Protein AF-A0A2H3EQ98-F1 (afdb_monomer_lite)

Foldseek 3Di:
DPPPLPLVVLLVVLVVQLVVCVVAPQVLSNLLSVLLSLLSVLLVVLDPPDVLSSLLNVLSSLLNVLLVVLCVVQPPPLDPQLSVLSVVSSVVSVVVSVVLVVQVVPDDSVSSVVSCSPPVNSVVSNVSSVSSVVSSVVVPD

Organism: Armillaria gallica (NCBI:txid47427)

Secondary structure (DSSP, 8-state):
------HHHHHHHHHHHHHHHTTSS-HHHHHHHHHHHHHHHHHHHH-TT-HHHHHHHHHHHHHHHHHHHHHHHHGGG--HHHHHHHHHHHHHHHHHHHHHHHHHHHS-HHHHHHHHTSHHHHHHHHHHHHHHHHHHHHT--

Radius of gyration: 14.96 Å; chains: 1; bounding box: 36×28×39 Å

Structure (mmCIF, N/CA/C/O backbone):
data_AF-A0A2H3EQ98-F1
#
_entry.id   AF-A0A2H3EQ98-F1
#
loop_
_atom_site.group_PDB
_atom_site.id
_atom_site.type_symbol
_atom_site.label_atom_id
_atom_site.label_alt_id
_atom_site.label_comp_id
_atom_site.label_asym_id
_atom_site.label_entity_id
_atom_site.label_seq_id
_atom_site.pdbx_PDB_ins_code
_atom_site.Cartn_x
_atom_site.Cartn_y
_atom_site.Cartn_z
_atom_site.occupancy
_atom_site.B_iso_or_equiv
_atom_site.auth_seq_id
_atom_site.auth_comp_id
_atom_site.auth_asym_id
_atom_site.auth_atom_id
_atom_site.pdbx_PDB_model_num
ATOM 1 N N . MET A 1 1 ? 10.332 -14.576 20.873 1.00 35.00 1 MET A N 1
ATOM 2 C CA . MET A 1 1 ? 10.856 -13.454 20.068 1.00 35.00 1 MET A CA 1
ATOM 3 C C . MET A 1 1 ? 9.680 -12.869 19.307 1.00 35.00 1 MET A C 1
ATOM 5 O O . MET A 1 1 ? 9.305 -13.421 18.284 1.00 35.00 1 MET A O 1
ATOM 9 N N . SER A 1 2 ? 9.028 -11.855 19.876 1.00 40.19 2 SER A N 1
ATOM 10 C CA . SER A 1 2 ? 7.978 -11.101 19.187 1.00 40.19 2 SER A CA 1
ATOM 11 C C . SER A 1 2 ? 8.705 -10.085 18.320 1.00 40.19 2 SER A C 1
ATOM 13 O O . SER A 1 2 ? 9.432 -9.253 18.857 1.00 40.19 2 SER A O 1
ATOM 15 N N . GLY A 1 3 ? 8.647 -10.225 16.998 1.00 43.34 3 GLY A N 1
ATOM 16 C CA . GLY A 1 3 ? 9.141 -9.173 16.120 1.00 43.34 3 GLY A CA 1
ATOM 17 C C . GLY A 1 3 ? 8.237 -7.974 16.337 1.00 43.34 3 GLY A C 1
ATOM 18 O O . GLY A 1 3 ? 7.080 -8.025 15.931 1.00 43.34 3 GLY A O 1
ATOM 19 N N . ASP A 1 4 ? 8.719 -6.954 17.043 1.00 48.75 4 ASP A N 1
ATOM 20 C CA . ASP A 1 4 ? 7.960 -5.727 17.241 1.00 48.75 4 ASP A CA 1
ATOM 21 C C . ASP A 1 4 ? 7.644 -5.143 15.863 1.00 48.75 4 ASP A C 1
ATOM 23 O O . ASP A 1 4 ? 8.498 -4.583 15.172 1.00 48.75 4 ASP A O 1
ATOM 27 N N . SER A 1 5 ? 6.395 -5.338 15.449 1.00 60.72 5 SER A N 1
ATOM 28 C CA . SER A 1 5 ? 5.752 -4.659 14.338 1.00 60.72 5 SER A CA 1
ATOM 29 C C . SER A 1 5 ? 5.773 -3.163 14.649 1.00 60.72 5 SER A C 1
ATOM 31 O O . SER A 1 5 ? 4.872 -2.606 15.278 1.00 60.72 5 SER A O 1
ATOM 33 N N . ASN A 1 6 ? 6.870 -2.494 14.293 1.00 81.31 6 ASN A N 1
ATOM 34 C CA . ASN A 1 6 ? 6.968 -1.052 14.433 1.00 81.31 6 ASN A CA 1
ATOM 35 C C . ASN A 1 6 ? 6.315 -0.405 13.209 1.00 81.31 6 ASN A C 1
ATOM 37 O O . ASN A 1 6 ? 7.000 0.138 12.342 1.00 81.31 6 ASN A O 1
ATOM 41 N N . ILE A 1 7 ? 4.979 -0.479 13.145 1.00 88.12 7 ILE A N 1
ATOM 42 C CA . ILE A 1 7 ? 4.159 0.195 12.125 1.00 88.12 7 ILE A CA 1
ATOM 43 C C . ILE A 1 7 ? 4.580 1.665 11.991 1.00 88.12 7 ILE A C 1
ATOM 45 O O . ILE A 1 7 ? 4.678 2.167 10.875 1.00 88.12 7 ILE A O 1
ATOM 49 N N . GLY A 1 8 ? 4.940 2.324 13.098 1.00 90.44 8 GLY A N 1
ATOM 50 C CA . GLY A 1 8 ? 5.487 3.682 13.102 1.00 90.44 8 GLY A CA 1
ATOM 51 C C . GLY A 1 8 ? 6.728 3.845 12.217 1.00 90.44 8 GLY A C 1
ATOM 52 O O . GLY A 1 8 ? 6.800 4.776 11.417 1.00 90.44 8 GLY A O 1
ATOM 53 N N . ALA A 1 9 ? 7.688 2.919 12.284 1.00 91.12 9 ALA A N 1
ATOM 54 C CA . ALA A 1 9 ? 8.856 2.934 11.400 1.00 91.12 9 ALA A CA 1
ATOM 55 C C . ALA A 1 9 ? 8.471 2.723 9.926 1.00 91.12 9 ALA A C 1
ATOM 57 O O . ALA A 1 9 ? 9.055 3.344 9.039 1.00 91.12 9 ALA A O 1
ATOM 58 N N . TRP A 1 10 ? 7.468 1.888 9.652 1.00 92.62 10 TRP A N 1
ATOM 59 C CA . TRP A 1 10 ? 6.987 1.647 8.288 1.00 92.62 10 TRP A CA 1
ATOM 60 C C . TRP A 1 10 ? 6.234 2.851 7.720 1.00 92.62 10 TRP A C 1
ATOM 62 O O . TRP A 1 10 ? 6.393 3.158 6.542 1.00 92.62 10 TRP A O 1
ATOM 72 N N . ILE A 1 11 ? 5.497 3.588 8.556 1.00 94.81 11 ILE A N 1
ATOM 73 C CA . ILE A 1 11 ? 4.897 4.880 8.194 1.00 94.81 11 ILE A CA 1
ATOM 74 C C . ILE A 1 11 ? 5.992 5.873 7.797 1.00 94.81 11 ILE A C 1
ATOM 76 O O . ILE A 1 11 ? 5.876 6.528 6.761 1.00 94.81 11 ILE A O 1
ATOM 80 N N . GLN A 1 12 ? 7.067 5.985 8.586 1.00 94.31 12 GLN A N 1
ATOM 81 C CA . GLN A 1 12 ? 8.170 6.898 8.264 1.00 94.31 12 GLN A CA 1
ATOM 82 C C . GLN A 1 12 ? 8.875 6.509 6.964 1.00 94.31 12 GLN A C 1
ATOM 84 O O . GLN A 1 12 ? 9.142 7.377 6.134 1.00 94.31 12 GLN A O 1
ATOM 89 N N . LEU A 1 13 ? 9.112 5.212 6.751 1.00 91.81 13 LEU A N 1
ATOM 90 C CA . LEU A 1 13 ? 9.652 4.710 5.490 1.00 91.81 13 LEU A CA 1
ATOM 91 C C . LEU A 1 13 ? 8.739 5.078 4.313 1.00 91.81 13 LEU A C 1
ATOM 93 O O . LEU A 1 13 ? 9.217 5.632 3.330 1.00 91.81 13 LEU A O 1
ATOM 97 N N . ALA A 1 14 ? 7.429 4.846 4.431 1.00 93.62 14 ALA A N 1
ATOM 98 C CA . ALA A 1 14 ? 6.449 5.191 3.404 1.00 93.62 14 ALA A CA 1
ATOM 99 C C . ALA A 1 14 ? 6.443 6.689 3.070 1.00 93.62 14 ALA A C 1
ATOM 101 O O . ALA A 1 14 ? 6.491 7.060 1.898 1.00 93.62 14 ALA A O 1
ATOM 102 N N . LYS A 1 15 ? 6.478 7.561 4.081 1.00 94.81 15 LYS A N 1
ATOM 103 C CA . LYS A 1 15 ? 6.571 9.015 3.877 1.00 94.81 15 LYS A CA 1
ATOM 104 C C . LYS A 1 15 ? 7.872 9.426 3.194 1.00 94.81 15 LYS A C 1
ATOM 106 O O . LYS A 1 15 ? 7.837 10.235 2.268 1.00 94.81 15 LYS A O 1
ATOM 111 N N . LEU A 1 16 ? 9.002 8.858 3.614 1.00 90.62 16 LEU A N 1
ATOM 112 C CA . LEU A 1 16 ? 10.301 9.137 3.004 1.00 90.62 16 LEU A CA 1
ATOM 113 C C . LEU A 1 16 ? 10.335 8.684 1.541 1.00 90.62 16 LEU A C 1
ATOM 115 O O . LEU A 1 16 ? 10.769 9.439 0.677 1.00 90.62 16 LEU A O 1
ATOM 119 N N . THR A 1 17 ? 9.830 7.484 1.248 1.00 89.75 17 THR A N 1
ATOM 120 C CA . THR A 1 17 ? 9.721 6.976 -0.123 1.00 89.75 17 THR A CA 1
ATOM 121 C C . THR A 1 17 ? 8.787 7.836 -0.969 1.00 89.75 17 THR A C 1
ATOM 123 O O . THR A 1 17 ? 9.100 8.094 -2.128 1.00 89.75 17 THR A O 1
ATOM 126 N N . ALA A 1 18 ? 7.675 8.326 -0.414 1.00 91.06 18 ALA A N 1
ATOM 127 C CA . ALA A 1 18 ? 6.786 9.239 -1.126 1.00 91.06 18 ALA A CA 1
ATOM 128 C C . ALA A 1 18 ? 7.491 10.558 -1.480 1.00 91.06 18 ALA A C 1
ATOM 130 O O . ALA A 1 18 ? 7.401 11.005 -2.622 1.00 91.06 18 ALA A O 1
ATOM 131 N N . ALA A 1 19 ? 8.235 11.138 -0.531 1.00 88.25 19 ALA A N 1
ATOM 132 C CA . ALA A 1 19 ? 9.005 12.363 -0.740 1.00 88.25 19 ALA A CA 1
ATOM 133 C C . ALA A 1 19 ? 10.135 12.174 -1.768 1.00 88.25 19 ALA A C 1
ATOM 135 O O . ALA A 1 19 ? 10.280 12.973 -2.689 1.00 88.25 19 ALA A O 1
ATOM 136 N N . ALA A 1 20 ? 10.901 11.084 -1.669 1.00 82.81 20 ALA A N 1
ATOM 137 C CA . ALA A 1 20 ? 11.935 10.748 -2.650 1.00 82.81 20 ALA A CA 1
ATOM 138 C C . ALA A 1 20 ? 11.337 10.468 -4.041 1.00 82.81 20 ALA A C 1
ATOM 140 O O . ALA A 1 20 ? 11.907 10.850 -5.063 1.00 82.81 20 ALA A O 1
ATOM 141 N N . GLY A 1 21 ? 10.152 9.852 -4.082 1.00 80.94 21 GLY A N 1
ATOM 142 C CA . GLY A 1 21 ? 9.397 9.570 -5.299 1.00 80.94 21 GLY A CA 1
ATOM 143 C C . GLY A 1 21 ? 8.964 10.817 -6.073 1.00 80.94 21 GLY A C 1
ATOM 144 O O . GLY A 1 21 ? 8.708 10.706 -7.267 1.00 80.94 21 GLY A O 1
ATOM 145 N N . GLU A 1 22 ? 8.924 12.001 -5.449 1.00 75.50 22 GLU A N 1
ATOM 146 C CA . GLU A 1 22 ? 8.686 13.267 -6.164 1.00 75.50 22 GLU A CA 1
ATOM 147 C C . GLU A 1 22 ? 9.813 13.616 -7.138 1.00 75.50 22 GLU A C 1
ATOM 149 O O . GLU A 1 22 ? 9.573 14.277 -8.146 1.00 75.50 22 GLU A O 1
ATOM 154 N N . MET A 1 23 ? 11.032 13.170 -6.836 1.00 74.12 23 MET A N 1
ATOM 155 C CA . MET A 1 23 ? 12.235 13.463 -7.616 1.00 74.12 23 MET A CA 1
ATOM 156 C C . MET A 1 23 ? 12.660 12.285 -8.501 1.00 74.12 23 MET A C 1
ATOM 158 O O . MET A 1 23 ? 13.568 12.419 -9.319 1.00 74.12 23 MET A O 1
ATOM 162 N N . ALA A 1 24 ? 12.027 11.122 -8.334 1.00 72.31 24 ALA A N 1
ATOM 163 C CA . ALA A 1 24 ? 12.377 9.899 -9.040 1.00 72.31 24 ALA A CA 1
ATOM 164 C C . ALA A 1 24 ? 11.609 9.771 -10.372 1.00 72.31 24 ALA A C 1
ATOM 166 O O . ALA A 1 24 ? 10.452 10.185 -10.462 1.00 72.31 24 ALA A O 1
ATOM 167 N N . PRO A 1 25 ? 12.172 9.107 -11.400 1.00 70.00 25 PRO A N 1
ATOM 168 C CA . PRO A 1 25 ? 11.508 8.905 -12.694 1.00 70.00 25 PRO A CA 1
ATOM 169 C C . PRO A 1 25 ? 10.364 7.862 -12.656 1.00 70.00 25 PRO A C 1
ATOM 171 O O . PRO A 1 25 ? 9.972 7.326 -13.692 1.00 70.00 25 PRO A O 1
ATOM 174 N N . PHE A 1 26 ? 9.808 7.570 -11.474 1.00 76.38 26 PHE A N 1
ATOM 175 C CA . PHE A 1 26 ? 8.786 6.545 -11.236 1.00 76.38 26 PHE A CA 1
ATOM 176 C C . PHE A 1 26 ? 7.554 7.159 -10.556 1.00 76.38 26 PHE A C 1
ATOM 178 O O . PHE A 1 26 ? 7.387 7.044 -9.338 1.00 76.38 26 PHE A O 1
ATOM 185 N N . PRO A 1 27 ? 6.655 7.803 -11.320 1.00 74.75 27 PRO A N 1
ATOM 186 C CA . PRO A 1 27 ? 5.568 8.603 -10.751 1.00 74.75 27 PRO A CA 1
ATOM 187 C C . PRO A 1 27 ? 4.591 7.795 -9.876 1.00 74.75 27 PRO A C 1
ATOM 189 O O . PRO A 1 27 ? 3.982 8.349 -8.962 1.00 74.75 27 PRO A O 1
ATOM 192 N N . TYR A 1 28 ? 4.477 6.480 -10.098 1.00 84.25 28 TYR A N 1
ATOM 193 C CA . TYR A 1 28 ? 3.605 5.597 -9.316 1.00 84.25 28 TYR A CA 1
ATOM 194 C C . TYR A 1 28 ? 4.118 5.317 -7.896 1.00 84.25 28 TYR A C 1
ATOM 196 O O . TYR A 1 28 ? 3.316 5.062 -6.998 1.00 84.25 28 TYR A O 1
ATOM 204 N N . ILE A 1 29 ? 5.435 5.392 -7.654 1.00 86.88 29 ILE A N 1
ATOM 205 C CA . ILE A 1 29 ? 6.014 5.115 -6.328 1.00 86.88 29 ILE A CA 1
ATOM 206 C C . ILE A 1 29 ? 5.521 6.139 -5.314 1.00 86.88 29 ILE A C 1
ATOM 208 O O . ILE A 1 29 ? 5.124 5.762 -4.213 1.00 86.88 29 ILE A O 1
ATOM 212 N N . LYS A 1 30 ? 5.484 7.419 -5.707 1.00 89.94 30 LYS A N 1
ATOM 213 C CA . LYS A 1 30 ? 4.944 8.498 -4.878 1.00 89.94 30 LYS A CA 1
ATOM 214 C C . LYS A 1 30 ? 3.511 8.193 -4.440 1.00 89.94 30 LYS A C 1
ATOM 216 O O . LYS A 1 30 ? 3.211 8.250 -3.250 1.00 89.94 30 LYS A O 1
ATOM 221 N N . GLY A 1 31 ? 2.640 7.866 -5.398 1.00 91.00 31 GLY A N 1
ATOM 222 C CA . GLY A 1 31 ? 1.223 7.606 -5.139 1.00 91.00 31 GLY A CA 1
ATOM 223 C C . GLY A 1 31 ? 1.002 6.394 -4.236 1.00 91.00 31 GLY A C 1
ATOM 224 O O . GLY A 1 31 ? 0.284 6.488 -3.240 1.00 91.00 31 GLY A O 1
ATOM 225 N N . ILE A 1 32 ? 1.684 5.280 -4.528 1.00 94.06 32 ILE A N 1
ATOM 226 C CA . ILE A 1 32 ? 1.632 4.065 -3.703 1.00 94.06 32 ILE A CA 1
ATOM 227 C C . ILE A 1 32 ? 2.115 4.359 -2.282 1.00 94.06 32 ILE A C 1
ATOM 229 O O . ILE A 1 32 ? 1.403 4.071 -1.322 1.00 94.06 32 ILE A O 1
ATOM 233 N N . ALA A 1 33 ? 3.306 4.945 -2.136 1.00 94.06 33 ALA A N 1
ATOM 234 C CA . ALA A 1 33 ? 3.914 5.194 -0.834 1.00 94.06 33 ALA A CA 1
ATOM 235 C C . ALA A 1 33 ? 3.086 6.178 0.008 1.00 94.06 33 ALA A C 1
ATOM 237 O O . ALA A 1 33 ? 2.907 5.959 1.206 1.00 94.06 33 ALA A O 1
ATOM 238 N N . GLY A 1 34 ? 2.505 7.204 -0.623 1.00 94.50 34 GLY A N 1
ATOM 239 C CA . GLY A 1 34 ? 1.585 8.132 0.031 1.00 94.50 34 GLY A CA 1
ATOM 240 C C . GLY A 1 34 ? 0.335 7.436 0.576 1.00 94.50 34 GLY A C 1
ATOM 241 O O . GLY A 1 34 ? 0.020 7.581 1.756 1.00 94.50 34 GLY A O 1
ATOM 242 N N . CYS A 1 35 ? -0.336 6.619 -0.243 1.00 95.44 35 CYS A N 1
ATOM 243 C CA . CYS A 1 35 ? -1.517 5.876 0.206 1.00 95.44 35 CYS A CA 1
ATOM 244 C C . CYS A 1 35 ? -1.175 4.866 1.310 1.00 95.44 35 CYS A C 1
ATOM 246 O O . CYS A 1 35 ? -1.908 4.743 2.290 1.00 95.44 35 CYS A O 1
ATOM 248 N N . ILE A 1 36 ? -0.045 4.162 1.182 1.00 95.62 36 ILE A N 1
ATOM 249 C CA . ILE A 1 36 ? 0.436 3.217 2.197 1.00 95.62 36 ILE A CA 1
ATOM 250 C C . ILE A 1 36 ? 0.674 3.921 3.532 1.00 95.62 36 ILE A C 1
ATOM 252 O O . ILE A 1 36 ? 0.224 3.413 4.557 1.00 95.62 36 ILE A O 1
ATOM 256 N N . ALA A 1 37 ? 1.320 5.092 3.533 1.00 95.38 37 ALA A N 1
ATOM 257 C CA . ALA A 1 37 ? 1.516 5.873 4.752 1.00 95.38 37 ALA A CA 1
ATOM 258 C C . ALA A 1 37 ? 0.172 6.180 5.431 1.00 95.38 37 ALA A C 1
ATOM 260 O O . ALA A 1 37 ? 0.018 5.905 6.618 1.00 95.38 37 ALA A O 1
ATOM 261 N N . THR A 1 38 ? -0.819 6.662 4.673 1.00 94.12 38 THR A N 1
ATOM 262 C CA . THR A 1 38 ? -2.156 6.957 5.208 1.00 94.12 38 THR A CA 1
ATOM 263 C C . THR A 1 38 ? -2.845 5.716 5.777 1.00 94.12 38 THR A C 1
ATOM 265 O O . THR A 1 38 ? -3.399 5.769 6.873 1.00 94.12 38 THR A O 1
ATOM 268 N N . ILE A 1 39 ? -2.808 4.581 5.076 1.00 93.25 39 ILE A N 1
ATOM 269 C CA . ILE A 1 39 ? -3.449 3.345 5.549 1.00 93.25 39 ILE A CA 1
ATOM 270 C C . ILE A 1 39 ? -2.768 2.831 6.825 1.00 93.25 39 ILE A C 1
ATOM 272 O O . ILE A 1 39 ? -3.457 2.445 7.769 1.00 93.25 39 ILE A O 1
ATOM 276 N N . LEU A 1 40 ? -1.434 2.856 6.884 1.00 93.62 40 LEU A N 1
ATOM 277 C CA . LEU A 1 40 ? -0.682 2.417 8.061 1.00 93.62 40 LEU A CA 1
ATOM 278 C C . LEU A 1 40 ? -0.914 3.328 9.273 1.00 93.62 40 LEU A C 1
ATOM 280 O O . LEU A 1 40 ? -1.049 2.814 10.379 1.00 93.62 40 LEU A O 1
ATOM 284 N N . GLU A 1 41 ? -1.033 4.646 9.086 1.00 91.94 41 GLU A N 1
ATOM 285 C CA . GLU A 1 41 ? -1.424 5.577 10.157 1.00 91.94 41 GLU A CA 1
ATOM 286 C C . GLU A 1 41 ? -2.804 5.234 10.718 1.00 91.94 41 GLU A C 1
ATOM 288 O O . GLU A 1 41 ? -3.010 5.211 11.932 1.00 91.94 41 GLU A O 1
ATOM 293 N N . VAL A 1 42 ? -3.756 4.924 9.836 1.00 89.69 42 VAL A N 1
ATOM 294 C CA . VAL A 1 42 ? -5.097 4.510 10.251 1.00 89.69 42 VAL A CA 1
ATOM 295 C C . VAL A 1 42 ? -5.042 3.191 11.022 1.00 89.69 42 VAL A C 1
ATOM 297 O O . VAL A 1 42 ? -5.689 3.079 12.061 1.00 89.69 42 VAL A O 1
ATOM 300 N N . ILE A 1 43 ? -4.257 2.212 10.565 1.00 89.56 43 ILE A N 1
ATOM 301 C CA . ILE A 1 43 ? -4.064 0.938 11.272 1.00 89.56 43 ILE A CA 1
ATOM 302 C C . ILE A 1 43 ? -3.428 1.159 12.653 1.00 89.56 43 ILE A C 1
ATOM 304 O O . ILE A 1 43 ? -3.912 0.602 13.642 1.00 89.56 43 ILE A O 1
ATOM 308 N N . GLU A 1 44 ? -2.387 1.993 12.740 1.00 88.88 44 GLU A N 1
ATOM 309 C CA . GLU A 1 44 ? -1.702 2.294 14.000 1.00 88.88 44 GLU A CA 1
ATOM 310 C C . GLU A 1 44 ? -2.666 2.878 15.042 1.00 88.88 44 GLU A C 1
ATOM 312 O O . GLU A 1 44 ? -2.618 2.498 16.216 1.00 88.88 44 GLU A O 1
ATOM 317 N N . LEU A 1 45 ? -3.567 3.762 14.603 1.00 84.50 45 LEU A N 1
ATOM 318 C CA . LEU A 1 45 ? -4.593 4.374 15.446 1.00 84.50 45 LEU A CA 1
ATOM 319 C C . LEU A 1 45 ? -5.742 3.411 15.787 1.00 84.50 45 LEU A C 1
ATOM 321 O O . LEU A 1 45 ? -6.280 3.465 16.893 1.00 84.50 45 LEU A O 1
ATOM 325 N N . ALA A 1 46 ? -6.146 2.550 14.848 1.00 80.38 46 ALA A N 1
ATOM 326 C CA . ALA A 1 46 ? -7.339 1.709 14.965 1.00 80.38 46 ALA A CA 1
ATOM 327 C C . ALA A 1 46 ? -7.129 0.438 15.805 1.00 80.38 46 ALA A C 1
ATOM 329 O O . ALA A 1 46 ? -8.091 -0.089 16.370 1.00 80.38 46 ALA A O 1
ATOM 330 N N . GLY A 1 47 ? -5.895 -0.056 15.945 1.00 68.12 47 GLY A N 1
ATOM 331 C CA . GLY A 1 47 ? -5.649 -1.125 16.907 1.00 68.12 47 GLY A CA 1
ATOM 332 C C . GLY A 1 47 ? -4.307 -1.820 16.785 1.00 68.12 47 GLY A C 1
ATOM 333 O O . GLY A 1 47 ? -4.204 -2.839 16.106 1.00 68.12 47 GLY A O 1
ATOM 334 N N . LYS A 1 48 ? -3.337 -1.381 17.598 1.00 65.56 48 LYS A N 1
ATOM 335 C CA . LYS A 1 48 ? -2.062 -2.090 17.821 1.00 65.56 48 LYS A CA 1
ATOM 336 C C . LYS A 1 48 ? -2.245 -3.559 18.244 1.00 65.56 48 LYS A C 1
ATOM 338 O O . LYS A 1 48 ? -1.372 -4.367 17.959 1.00 65.56 48 LYS A O 1
ATOM 343 N N . ASN A 1 49 ? -3.392 -3.915 18.832 1.00 74.00 49 ASN A N 1
ATOM 344 C CA . ASN A 1 49 ? -3.688 -5.264 19.333 1.00 74.00 49 ASN A CA 1
ATOM 345 C C . ASN A 1 49 ? -4.594 -6.100 18.407 1.00 74.00 49 ASN A C 1
ATOM 347 O O . ASN A 1 49 ? -5.040 -7.171 18.809 1.00 74.00 49 ASN A O 1
ATOM 351 N N . ASN A 1 50 ? -4.943 -5.615 17.211 1.00 85.19 50 ASN A N 1
ATOM 352 C CA . ASN A 1 50 ? -5.786 -6.374 16.287 1.00 85.19 50 ASN A CA 1
ATOM 353 C C . ASN A 1 50 ? -4.913 -7.162 15.301 1.00 85.19 50 ASN A C 1
ATOM 355 O O . ASN A 1 50 ? -4.347 -6.573 14.385 1.00 85.19 50 ASN A O 1
ATOM 359 N N . GLU A 1 51 ? -4.842 -8.483 15.472 1.00 87.12 51 GLU A N 1
ATOM 360 C CA . GLU A 1 51 ? -4.031 -9.377 14.628 1.00 87.12 51 GLU A CA 1
ATOM 361 C C . GLU A 1 51 ? -4.354 -9.235 13.134 1.00 87.12 51 GLU A C 1
ATOM 363 O O . GLU A 1 51 ? -3.443 -9.088 12.330 1.00 87.12 51 GLU A O 1
ATOM 368 N N . ASN A 1 52 ? -5.632 -9.127 12.752 1.00 87.75 52 ASN A N 1
ATOM 369 C CA . ASN A 1 52 ? -6.005 -8.950 11.342 1.00 87.75 52 ASN A CA 1
ATOM 370 C C . ASN A 1 52 ? -5.481 -7.627 10.754 1.00 87.75 52 ASN A C 1
ATOM 372 O O . ASN A 1 52 ? -5.158 -7.556 9.569 1.00 87.75 52 ASN A O 1
ATOM 376 N N . LEU A 1 53 ? -5.421 -6.559 11.561 1.00 89.31 53 LEU A N 1
ATOM 377 C CA . LEU A 1 53 ? -4.835 -5.288 11.128 1.00 89.31 53 LEU A CA 1
ATOM 378 C C . LEU A 1 53 ? -3.304 -5.358 11.068 1.00 89.31 53 LEU A C 1
ATOM 380 O O . LEU A 1 53 ? -2.710 -4.743 10.184 1.00 89.31 53 LEU A O 1
ATOM 384 N N . GLN A 1 54 ? -2.675 -6.111 11.973 1.00 89.19 54 GLN A N 1
ATOM 385 C CA . GLN A 1 54 ? -1.232 -6.364 11.951 1.00 89.19 54 GLN A CA 1
ATOM 386 C C . GLN A 1 54 ? -0.831 -7.167 10.707 1.00 89.19 54 GLN A C 1
ATOM 388 O O . GLN A 1 54 ? 0.096 -6.774 10.002 1.00 89.19 54 GLN A O 1
ATOM 393 N N . ASP A 1 55 ? -1.583 -8.215 10.368 1.00 90.31 55 ASP A N 1
ATOM 394 C CA . ASP A 1 55 ? -1.372 -9.017 9.159 1.00 90.31 55 ASP A CA 1
ATOM 395 C C . ASP A 1 55 ? -1.540 -8.178 7.887 1.00 90.31 55 ASP A C 1
ATOM 397 O O . ASP A 1 55 ? -0.747 -8.277 6.943 1.00 90.31 55 ASP A O 1
ATOM 401 N N . LEU A 1 56 ? -2.547 -7.297 7.866 1.00 92.19 56 LEU A N 1
ATOM 402 C CA . LEU A 1 56 ? -2.737 -6.355 6.768 1.00 92.19 56 LEU A CA 1
ATOM 403 C C . LEU A 1 56 ? -1.553 -5.383 6.653 1.00 92.19 56 LEU A C 1
ATOM 405 O O . LEU A 1 56 ? -1.038 -5.186 5.551 1.00 92.19 56 LEU A O 1
ATOM 409 N N . ALA A 1 57 ? -1.098 -4.798 7.767 1.00 92.12 57 ALA A N 1
ATOM 410 C CA . ALA A 1 57 ? 0.053 -3.896 7.787 1.00 92.12 57 ALA A CA 1
ATOM 411 C C . ALA A 1 57 ? 1.331 -4.588 7.293 1.00 92.12 57 ALA A C 1
ATOM 413 O O . ALA A 1 57 ? 2.076 -4.015 6.496 1.00 92.12 57 ALA A O 1
ATOM 414 N N . GLU A 1 58 ? 1.553 -5.836 7.700 1.00 92.06 58 GLU A N 1
ATOM 415 C CA . GLU A 1 58 ? 2.688 -6.639 7.259 1.00 92.06 58 GLU A CA 1
ATOM 416 C C . GLU A 1 58 ? 2.614 -6.948 5.757 1.00 92.06 58 GLU A C 1
ATOM 418 O O . GLU A 1 58 ? 3.609 -6.819 5.038 1.00 92.06 58 GLU A O 1
ATOM 423 N N . SER A 1 59 ? 1.429 -7.280 5.236 1.00 93.38 59 SER A N 1
ATOM 424 C CA . SER A 1 59 ? 1.251 -7.506 3.798 1.00 93.38 59 SER A CA 1
ATOM 425 C C . SER A 1 59 ? 1.492 -6.232 2.974 1.00 93.38 59 SER A C 1
ATOM 427 O O . SER A 1 59 ? 2.171 -6.273 1.940 1.00 93.38 59 SER A O 1
ATOM 429 N N . ILE A 1 60 ? 1.024 -5.079 3.465 1.00 93.69 60 ILE A N 1
ATOM 430 C CA . ILE A 1 60 ? 1.288 -3.761 2.872 1.00 93.69 60 ILE A CA 1
ATOM 431 C C . ILE A 1 60 ? 2.793 -3.465 2.863 1.00 93.69 60 ILE A C 1
ATOM 433 O O . ILE A 1 60 ? 3.352 -3.115 1.820 1.00 93.69 60 ILE A O 1
ATOM 437 N N . ARG A 1 61 ? 3.468 -3.659 4.000 1.00 92.31 61 ARG A N 1
ATOM 438 C CA . ARG A 1 61 ? 4.914 -3.455 4.139 1.00 92.31 61 ARG A CA 1
ATOM 439 C C . ARG A 1 61 ? 5.701 -4.320 3.163 1.00 92.31 61 ARG A C 1
ATOM 441 O O . ARG A 1 61 ? 6.594 -3.820 2.480 1.00 92.31 61 ARG A O 1
ATOM 448 N N . MET A 1 62 ? 5.376 -5.608 3.082 1.00 93.69 62 MET A N 1
ATOM 449 C CA . MET A 1 62 ? 6.051 -6.538 2.177 1.00 93.69 62 MET A CA 1
ATOM 450 C C . MET A 1 62 ? 5.840 -6.156 0.712 1.00 93.69 62 MET A C 1
ATOM 452 O O . MET A 1 62 ? 6.789 -6.199 -0.068 1.00 93.69 62 MET A O 1
ATOM 456 N N . THR A 1 63 ? 4.635 -5.711 0.348 1.00 94.00 63 THR A N 1
ATOM 457 C CA . THR A 1 63 ? 4.344 -5.204 -1.001 1.00 94.00 63 THR A CA 1
ATOM 458 C C . THR A 1 63 ? 5.215 -3.994 -1.335 1.00 94.00 63 THR A C 1
ATOM 460 O O . THR A 1 63 ? 5.879 -3.983 -2.370 1.00 94.00 63 THR A O 1
ATOM 463 N N . MET A 1 64 ? 5.271 -3.003 -0.440 1.00 91.88 64 MET A N 1
ATOM 464 C CA . MET A 1 64 ? 6.093 -1.806 -0.627 1.00 91.88 64 MET A CA 1
ATOM 465 C C . MET A 1 64 ? 7.578 -2.152 -0.760 1.00 91.88 64 MET A C 1
ATOM 467 O O . MET A 1 64 ? 8.235 -1.668 -1.676 1.00 91.88 64 MET A O 1
ATOM 471 N N . ARG A 1 65 ? 8.086 -3.036 0.108 1.00 91.19 65 ARG A N 1
ATOM 472 C CA . ARG A 1 65 ? 9.477 -3.497 0.082 1.00 91.19 65 ARG A CA 1
ATOM 473 C C . ARG A 1 65 ? 9.844 -4.140 -1.254 1.00 91.19 65 ARG A C 1
ATOM 475 O O . ARG A 1 65 ? 10.894 -3.837 -1.808 1.00 91.19 65 ARG A O 1
ATOM 482 N N . ILE A 1 66 ? 8.989 -5.021 -1.778 1.00 90.31 66 ILE A N 1
ATOM 483 C CA . ILE A 1 66 ? 9.229 -5.664 -3.076 1.00 90.31 66 ILE A CA 1
ATOM 484 C C . ILE A 1 66 ? 9.303 -4.605 -4.179 1.00 90.31 66 ILE A C 1
ATOM 486 O O . ILE A 1 66 ? 10.182 -4.683 -5.037 1.00 90.31 66 ILE A O 1
ATOM 490 N N . ILE A 1 67 ? 8.417 -3.607 -4.144 1.00 89.38 67 ILE A N 1
ATOM 491 C CA . ILE A 1 67 ? 8.397 -2.530 -5.135 1.00 89.38 67 ILE A CA 1
ATOM 492 C C . ILE A 1 67 ? 9.686 -1.709 -5.075 1.00 89.38 67 ILE A C 1
ATOM 494 O O . ILE A 1 67 ? 10.326 -1.536 -6.110 1.00 89.38 67 ILE A O 1
ATOM 498 N N . THR A 1 68 ? 10.090 -1.247 -3.888 1.00 87.12 68 THR A N 1
ATOM 499 C CA . THR A 1 68 ? 11.307 -0.438 -3.727 1.00 87.12 68 THR A CA 1
ATOM 500 C C . THR A 1 68 ? 12.551 -1.222 -4.130 1.00 87.12 68 THR A C 1
ATOM 502 O O . THR A 1 68 ? 13.325 -0.732 -4.937 1.00 87.12 68 THR A O 1
ATOM 505 N N . GLU A 1 69 ? 12.695 -2.478 -3.690 1.00 87.50 69 GLU A N 1
ATOM 506 C CA . GLU A 1 69 ? 13.840 -3.322 -4.069 1.00 87.50 69 GLU A CA 1
ATOM 507 C C . GLU A 1 69 ? 13.904 -3.579 -5.584 1.00 87.50 69 GLU A C 1
ATOM 509 O O . GLU A 1 69 ? 14.988 -3.651 -6.156 1.00 87.50 69 GLU A O 1
ATOM 514 N N . THR A 1 70 ? 12.754 -3.727 -6.250 1.00 84.94 70 THR A N 1
ATOM 515 C CA . THR A 1 70 ? 12.707 -3.933 -7.709 1.00 84.94 70 THR A CA 1
ATOM 516 C C . THR A 1 70 ? 13.115 -2.665 -8.456 1.00 84.94 70 THR A C 1
ATOM 518 O O . THR A 1 70 ? 13.827 -2.733 -9.456 1.00 84.94 70 THR A O 1
ATOM 521 N N . VAL A 1 71 ? 12.679 -1.502 -7.972 1.00 82.69 71 VAL A N 1
ATOM 522 C CA . VAL A 1 71 ? 13.043 -0.205 -8.552 1.00 82.69 71 VAL A CA 1
ATOM 523 C C . VAL A 1 71 ? 14.521 0.091 -8.326 1.00 82.69 71 VAL A C 1
ATOM 525 O O . VAL A 1 71 ? 15.186 0.523 -9.260 1.00 82.69 71 VAL A O 1
ATOM 528 N N . ASP A 1 72 ? 15.054 -0.191 -7.140 1.00 83.56 72 ASP A N 1
ATOM 529 C CA . ASP A 1 72 ? 16.476 -0.004 -6.839 1.00 83.56 72 ASP A CA 1
ATOM 530 C C . ASP A 1 72 ? 17.359 -0.899 -7.723 1.00 83.56 72 ASP A C 1
ATOM 532 O O . ASP A 1 7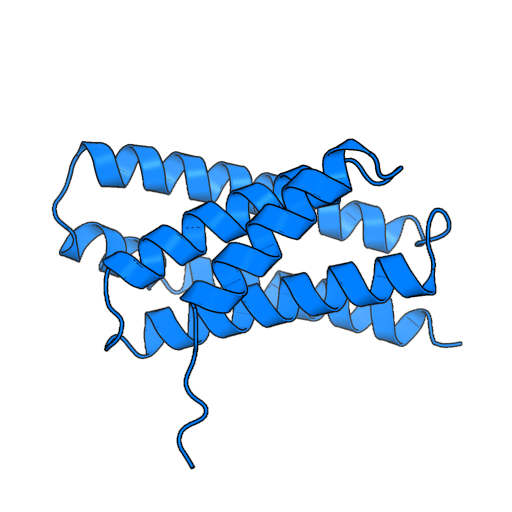2 ? 18.404 -0.463 -8.200 1.00 83.56 72 ASP A O 1
ATOM 536 N N . ALA A 1 73 ? 16.926 -2.138 -7.985 1.00 82.81 73 ALA A N 1
ATOM 537 C CA . ALA A 1 73 ? 17.676 -3.090 -8.803 1.00 82.81 73 ALA A CA 1
ATOM 538 C C . ALA A 1 73 ? 17.627 -2.786 -10.310 1.00 82.81 73 ALA A C 1
ATOM 540 O O . ALA A 1 73 ? 18.627 -2.965 -11.004 1.00 82.81 73 ALA A O 1
ATOM 541 N N . HIS A 1 74 ? 16.475 -2.354 -10.834 1.00 77.00 74 HIS A N 1
ATOM 542 C CA . HIS A 1 74 ? 16.254 -2.254 -12.285 1.00 77.00 74 HIS A CA 1
ATOM 543 C C . HIS A 1 74 ? 16.056 -0.820 -12.792 1.00 77.00 74 HIS A C 1
ATOM 545 O O . HIS A 1 74 ? 16.049 -0.580 -14.003 1.00 77.00 74 HIS A O 1
ATOM 551 N N . GLY A 1 75 ? 15.899 0.155 -11.900 1.00 72.31 75 GLY A N 1
ATOM 552 C CA . GLY A 1 75 ? 15.684 1.552 -12.250 1.00 72.31 75 GLY A CA 1
ATOM 553 C C . GLY A 1 75 ? 14.602 1.740 -13.321 1.00 72.31 75 GLY A C 1
ATOM 554 O O . GLY A 1 75 ? 13.579 1.054 -13.338 1.00 72.31 75 GLY A O 1
ATOM 555 N N . GLY A 1 76 ? 14.851 2.680 -14.245 1.00 61.31 76 GLY A N 1
ATOM 556 C CA . GLY A 1 76 ? 13.963 3.057 -15.359 1.00 61.31 76 GLY A CA 1
ATOM 557 C C . GLY A 1 76 ? 13.622 1.916 -16.318 1.00 61.31 76 GLY A C 1
ATOM 558 O O . GLY A 1 76 ? 12.717 2.052 -17.136 1.00 61.31 76 GLY A O 1
ATOM 559 N N . THR A 1 77 ? 14.348 0.801 -16.221 1.00 63.16 77 THR A N 1
ATOM 560 C CA . THR A 1 77 ? 14.198 -0.369 -17.089 1.00 63.16 77 THR A CA 1
ATOM 561 C C . THR A 1 77 ? 13.270 -1.432 -16.510 1.00 63.16 77 THR A C 1
ATOM 563 O O . THR A 1 77 ? 13.098 -2.478 -17.132 1.00 63.16 77 THR A O 1
ATOM 566 N N . SER A 1 78 ? 12.639 -1.177 -15.352 1.00 66.44 78 SER A N 1
ATOM 567 C CA . SER A 1 78 ? 11.629 -2.079 -14.791 1.00 66.44 78 SER A CA 1
ATOM 568 C C . SER A 1 78 ? 10.586 -2.396 -15.867 1.00 66.44 78 SER A C 1
ATOM 570 O O . SER A 1 78 ? 9.935 -1.471 -16.366 1.00 66.44 78 SER A O 1
ATOM 572 N N . ALA A 1 79 ? 10.457 -3.660 -16.287 1.00 68.12 79 ALA A N 1
ATOM 573 C CA . ALA A 1 79 ? 9.732 -3.904 -17.529 1.00 68.12 79 ALA A CA 1
ATOM 574 C C . ALA A 1 79 ? 8.239 -3.584 -17.400 1.00 68.12 79 ALA A C 1
ATOM 576 O O . ALA A 1 79 ? 7.664 -3.545 -16.308 1.00 68.12 79 ALA A O 1
ATOM 577 N N . THR A 1 80 ? 7.615 -3.330 -18.549 1.00 75.00 80 THR A N 1
ATOM 578 C CA . THR A 1 80 ? 6.261 -2.776 -18.695 1.00 75.00 80 THR A CA 1
ATOM 579 C C . THR A 1 80 ? 5.217 -3.459 -17.810 1.00 75.00 80 THR A C 1
ATOM 581 O O . THR A 1 80 ? 4.329 -2.798 -17.273 1.00 75.00 80 THR A O 1
ATOM 584 N N . HIS A 1 81 ? 5.349 -4.769 -17.587 1.00 79.31 81 HIS A N 1
ATOM 585 C CA . HIS A 1 81 ? 4.461 -5.529 -16.708 1.00 79.31 81 HIS A CA 1
ATOM 586 C C . HIS A 1 81 ? 4.550 -5.109 -15.234 1.00 79.31 81 HIS A C 1
ATOM 588 O O . HIS A 1 81 ? 3.519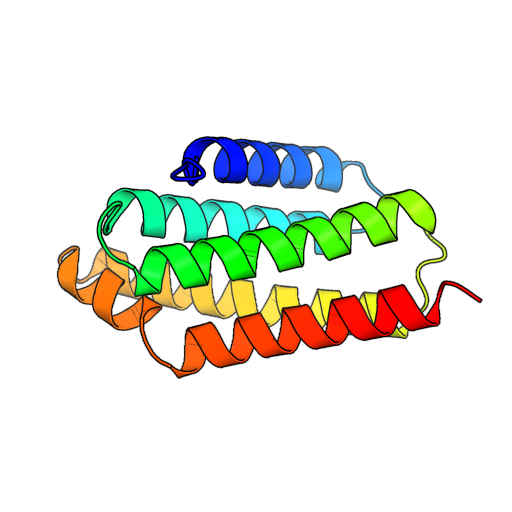 -5.016 -14.574 1.00 79.31 81 HIS A O 1
ATOM 594 N N . PHE A 1 82 ? 5.745 -4.805 -14.718 1.00 84.44 82 PHE A N 1
ATOM 595 C CA . PHE A 1 82 ? 5.917 -4.303 -13.349 1.00 84.44 82 PHE A CA 1
ATOM 596 C C . PHE A 1 82 ? 5.252 -2.942 -13.177 1.00 84.44 82 PHE A C 1
ATOM 598 O O . PHE A 1 82 ? 4.479 -2.742 -12.241 1.00 84.44 82 PHE A O 1
ATOM 605 N N . ARG A 1 83 ? 5.493 -2.038 -14.134 1.00 85.88 83 ARG A N 1
ATOM 606 C CA . ARG A 1 83 ? 4.853 -0.722 -14.174 1.00 85.88 83 ARG A CA 1
ATOM 607 C C . ARG A 1 83 ? 3.329 -0.849 -14.143 1.00 85.88 83 ARG A C 1
ATOM 609 O O . ARG A 1 83 ? 2.696 -0.213 -13.309 1.00 85.88 83 ARG A O 1
ATOM 616 N N . GLY A 1 84 ? 2.756 -1.715 -14.983 1.00 89.00 84 GLY A N 1
ATOM 617 C CA . GLY A 1 84 ? 1.309 -1.943 -15.025 1.00 89.00 84 GLY A CA 1
ATOM 618 C C . GLY A 1 84 ? 0.733 -2.439 -13.694 1.00 89.00 84 GLY A C 1
ATOM 619 O O . GLY A 1 84 ? -0.269 -1.908 -13.225 1.00 89.00 84 GLY A O 1
ATOM 620 N N . VAL A 1 85 ? 1.390 -3.398 -13.02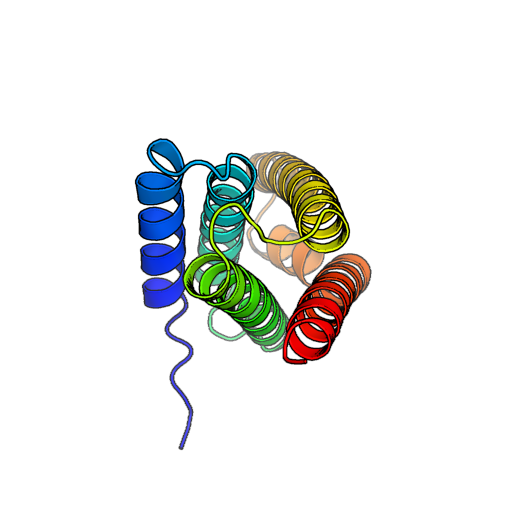9 1.00 91.25 85 VAL A N 1
ATOM 621 C CA . VAL A 1 85 ? 0.942 -3.874 -11.705 1.00 91.25 85 VAL A CA 1
ATOM 622 C C . VAL A 1 85 ? 1.022 -2.772 -10.645 1.00 91.25 85 VAL A C 1
ATOM 624 O O . VAL A 1 85 ? 0.116 -2.665 -9.820 1.00 91.25 85 VAL A O 1
ATOM 627 N N . CYS A 1 86 ? 2.068 -1.945 -10.666 1.00 91.50 86 CYS A N 1
ATOM 628 C CA . CYS A 1 86 ? 2.207 -0.820 -9.741 1.00 91.50 86 CYS A CA 1
ATOM 629 C C . CYS A 1 86 ? 1.134 0.255 -9.970 1.00 91.50 86 CYS A C 1
ATOM 631 O O . CYS A 1 86 ? 0.565 0.758 -9.006 1.00 91.50 86 CYS A O 1
ATOM 633 N N . GLU A 1 87 ? 0.799 0.580 -11.218 1.00 91.69 87 GLU A N 1
ATOM 634 C CA . GLU A 1 87 ? -0.285 1.524 -11.524 1.00 91.69 87 GLU A CA 1
ATOM 635 C C . GLU A 1 87 ? -1.661 0.986 -11.107 1.00 91.69 87 GLU A C 1
ATOM 637 O O . GLU A 1 87 ? -2.478 1.731 -10.564 1.00 91.69 87 GLU A O 1
ATOM 642 N N . ASP A 1 88 ? -1.919 -0.310 -11.310 1.00 94.62 88 ASP A N 1
ATOM 643 C CA . ASP A 1 88 ? -3.141 -0.958 -10.822 1.00 94.62 88 ASP A CA 1
ATOM 644 C C . ASP A 1 88 ? -3.229 -0.908 -9.293 1.00 94.62 88 ASP A C 1
ATOM 646 O O . ASP A 1 88 ? -4.297 -0.640 -8.740 1.00 94.62 88 ASP A O 1
ATOM 650 N N . LEU A 1 89 ? -2.113 -1.181 -8.606 1.00 95.19 89 LEU A N 1
ATOM 651 C CA . LEU A 1 89 ? -2.032 -1.105 -7.150 1.00 95.19 89 LEU A CA 1
ATOM 652 C C . LEU A 1 89 ? -2.277 0.326 -6.669 1.00 95.19 89 LEU A C 1
ATOM 654 O O . LEU A 1 89 ? -3.046 0.521 -5.732 1.00 95.19 89 LEU A O 1
ATOM 658 N N . GLN A 1 90 ? -1.663 1.321 -7.312 1.00 94.94 90 GLN A N 1
ATOM 659 C CA . GLN A 1 90 ? -1.858 2.728 -6.973 1.00 94.94 90 GLN A CA 1
ATOM 660 C C . GLN A 1 90 ? -3.343 3.099 -7.015 1.00 94.94 90 GLN A C 1
ATOM 662 O O . GLN A 1 90 ? -3.875 3.578 -6.018 1.00 94.94 90 GLN A O 1
ATOM 667 N N . LYS A 1 91 ? -4.030 2.804 -8.126 1.00 95.75 91 LYS A N 1
ATOM 668 C CA . LYS A 1 91 ? -5.466 3.093 -8.284 1.00 95.75 91 LYS A CA 1
ATOM 669 C C . LYS A 1 91 ? -6.309 2.420 -7.203 1.00 95.75 91 LYS A C 1
ATOM 671 O O . LYS A 1 91 ? -7.232 3.026 -6.662 1.00 95.75 91 LYS A O 1
ATOM 676 N N . TYR A 1 92 ? -5.992 1.166 -6.879 1.00 96.12 92 TYR A N 1
ATOM 677 C CA . TYR A 1 92 ? -6.675 0.442 -5.812 1.00 96.12 92 TYR A CA 1
ATOM 678 C C . TYR A 1 92 ? -6.481 1.121 -4.447 1.00 96.12 92 TYR A C 1
ATOM 680 O O . TYR A 1 92 ? -7.450 1.323 -3.715 1.00 96.12 9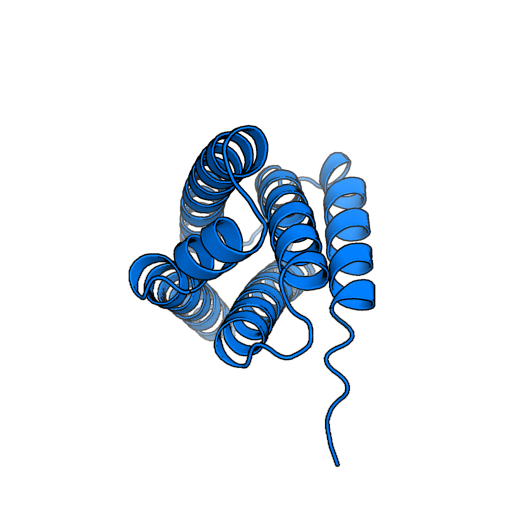2 TYR A O 1
ATOM 688 N N . LEU A 1 93 ? -5.247 1.510 -4.113 1.00 96.12 93 LEU A N 1
ATOM 689 C CA . LEU A 1 93 ? -4.919 2.168 -2.847 1.00 96.12 93 LEU A CA 1
ATOM 690 C C . LEU A 1 93 ? -5.520 3.577 -2.737 1.00 96.12 93 LEU A C 1
ATOM 692 O O . LEU A 1 93 ? -5.953 3.967 -1.653 1.00 96.12 93 LEU A O 1
ATOM 696 N N . GLU A 1 94 ? -5.594 4.325 -3.837 1.00 95.12 94 GLU A N 1
ATOM 697 C CA . GLU A 1 94 ? -6.255 5.637 -3.900 1.00 95.12 94 GLU A CA 1
ATOM 698 C C . GLU A 1 94 ? -7.762 5.509 -3.639 1.00 95.12 94 GLU A C 1
ATOM 700 O O . GLU A 1 94 ? -8.325 6.258 -2.832 1.00 95.12 94 GLU A O 1
ATOM 705 N N . GLY A 1 95 ? -8.410 4.513 -4.254 1.00 94.44 95 GLY A N 1
ATOM 706 C CA . GLY A 1 95 ? -9.808 4.176 -3.980 1.00 94.44 95 GLY A CA 1
ATOM 707 C C . GLY A 1 95 ? -10.024 3.787 -2.517 1.00 94.44 95 GLY A C 1
ATOM 708 O O . GLY A 1 95 ? -10.893 4.346 -1.848 1.00 94.44 95 GLY A O 1
ATOM 709 N N . LEU A 1 96 ? -9.167 2.912 -1.983 1.00 93.25 96 LEU A N 1
ATOM 710 C CA . LEU A 1 96 ? -9.218 2.489 -0.584 1.00 93.25 96 LEU A CA 1
ATOM 711 C C . LEU A 1 96 ? -9.047 3.671 0.381 1.00 93.25 96 LEU A C 1
ATOM 713 O O . LEU A 1 96 ? -9.796 3.799 1.344 1.00 93.25 96 LEU A O 1
ATOM 717 N N . THR A 1 97 ? -8.095 4.563 0.110 1.00 92.81 97 THR A N 1
ATOM 718 C CA . THR A 1 97 ? -7.848 5.770 0.916 1.00 92.81 97 THR A CA 1
ATOM 719 C C . THR A 1 97 ? -9.036 6.729 0.867 1.00 92.81 97 THR A C 1
ATOM 721 O O . THR A 1 97 ? -9.399 7.330 1.879 1.00 92.81 97 THR A O 1
ATOM 724 N N . THR A 1 98 ? -9.688 6.844 -0.289 1.00 91.25 98 THR A N 1
ATOM 725 C CA . THR A 1 98 ? -10.907 7.643 -0.448 1.00 91.25 98 THR A CA 1
ATOM 726 C C . THR A 1 98 ? -12.051 7.072 0.391 1.00 91.25 98 THR A C 1
ATOM 728 O O . THR A 1 98 ? -12.655 7.802 1.178 1.00 91.25 98 THR A O 1
ATOM 731 N N . GLU A 1 99 ? -12.301 5.763 0.302 1.00 88.69 99 GLU A N 1
ATOM 732 C CA . GLU A 1 99 ? -13.308 5.071 1.118 1.00 88.69 99 GLU A CA 1
ATOM 733 C C . GLU A 1 99 ? -13.004 5.179 2.623 1.00 88.69 99 GLU A C 1
ATOM 735 O O . GLU A 1 99 ? -13.907 5.426 3.428 1.00 88.69 99 GLU A O 1
ATOM 740 N N . LEU A 1 100 ? -11.728 5.074 3.012 1.00 86.75 100 LEU A N 1
ATOM 741 C CA . LEU A 1 100 ? -11.275 5.266 4.392 1.00 86.75 100 LEU A CA 1
ATOM 742 C C . LEU A 1 100 ? -11.547 6.678 4.895 1.00 86.75 100 LEU A C 1
ATOM 744 O O . LEU A 1 100 ? -12.051 6.837 6.004 1.00 86.75 100 LEU A O 1
ATOM 748 N N . ASN A 1 101 ? -11.244 7.701 4.097 1.00 83.75 101 ASN A N 1
ATOM 749 C CA . ASN A 1 101 ? -11.489 9.089 4.474 1.00 83.75 101 ASN A CA 1
ATOM 750 C C . ASN A 1 101 ? -12.985 9.366 4.654 1.00 83.75 101 ASN A C 1
ATOM 752 O O . ASN A 1 101 ? -13.369 9.970 5.655 1.00 83.75 101 ASN A O 1
ATOM 756 N N . VAL A 1 102 ? -13.831 8.861 3.752 1.00 81.31 102 VAL A N 1
ATOM 757 C CA . VAL A 1 102 ? -15.294 8.940 3.896 1.00 81.31 102 VAL A CA 1
ATOM 758 C C . VAL A 1 102 ? -15.759 8.210 5.158 1.00 81.31 102 VAL A C 1
ATOM 760 O O . VAL A 1 102 ? -16.576 8.735 5.909 1.00 81.31 102 VAL A O 1
ATOM 763 N N . THR A 1 103 ? -15.220 7.024 5.438 1.00 77.19 103 THR A N 1
ATOM 764 C CA . THR A 1 103 ? -15.575 6.241 6.633 1.00 77.19 103 THR A CA 1
ATOM 765 C C . THR A 1 103 ? -15.144 6.949 7.922 1.00 77.19 103 THR A C 1
ATOM 767 O O . THR A 1 103 ? -15.911 7.004 8.882 1.00 77.19 103 THR A O 1
ATOM 770 N N . ARG A 1 104 ? -13.944 7.545 7.938 1.00 74.44 104 ARG A N 1
ATOM 771 C CA . ARG A 1 104 ? -13.368 8.258 9.088 1.00 74.44 104 ARG A CA 1
ATOM 772 C C . ARG A 1 104 ? -14.136 9.527 9.446 1.00 74.44 104 ARG A C 1
ATOM 774 O O . ARG A 1 104 ? -14.259 9.839 10.623 1.00 74.44 104 ARG A O 1
ATOM 781 N N . LEU A 1 105 ? -14.649 10.252 8.452 1.00 69.44 105 LEU A N 1
ATOM 782 C CA . LEU A 1 105 ? -15.449 11.460 8.680 1.00 69.44 105 LEU A CA 1
ATOM 783 C C . LEU A 1 105 ? -16.816 11.161 9.316 1.00 69.44 105 LEU A C 1
ATOM 785 O O . LEU A 1 105 ? -17.426 12.064 9.880 1.00 69.44 105 LEU A O 1
ATOM 789 N N . ASN A 1 106 ? -17.287 9.913 9.238 1.00 62.62 106 ASN A N 1
ATOM 790 C CA . ASN A 1 106 ? -18.667 9.561 9.557 1.00 62.62 106 ASN A CA 1
ATOM 791 C C . ASN A 1 106 ? -18.835 8.629 10.771 1.00 62.62 106 ASN A C 1
ATOM 793 O O . ASN A 1 106 ? -19.969 8.445 11.206 1.00 62.62 106 ASN A O 1
ATOM 797 N N . LEU A 1 107 ? -17.779 7.992 11.304 1.00 60.03 107 LEU A N 1
ATOM 798 C CA . LEU A 1 107 ? -17.925 6.894 12.279 1.00 60.03 107 LEU A CA 1
ATOM 799 C C . LEU A 1 107 ? -16.769 6.774 13.297 1.00 60.03 107 LEU A C 1
ATOM 801 O O . LEU A 1 107 ? -15.655 7.239 13.070 1.00 60.03 107 LEU A O 1
ATOM 805 N N . GLU A 1 108 ? -17.033 6.072 14.409 1.00 68.19 108 GLU A N 1
ATOM 806 C CA . GLU A 1 108 ? -16.053 5.717 15.450 1.00 68.19 108 GLU A CA 1
ATOM 807 C C . GLU A 1 108 ? -14.992 4.696 14.977 1.00 68.19 108 GLU A C 1
ATOM 809 O O . GLU A 1 108 ? -15.218 3.915 14.050 1.00 68.19 108 GLU A O 1
ATOM 814 N N . SER A 1 109 ? -13.856 4.619 15.688 1.00 69.44 109 SER A N 1
ATOM 815 C CA . SER A 1 109 ? -12.713 3.715 15.423 1.00 69.44 109 SER A CA 1
ATOM 816 C C . SER A 1 109 ? -13.098 2.252 15.110 1.00 69.44 109 SER A C 1
ATOM 818 O O . SER A 1 109 ? -12.528 1.628 14.214 1.00 69.44 109 SER A O 1
ATOM 820 N N . LYS A 1 110 ? -14.142 1.709 15.756 1.00 75.06 110 LYS A N 1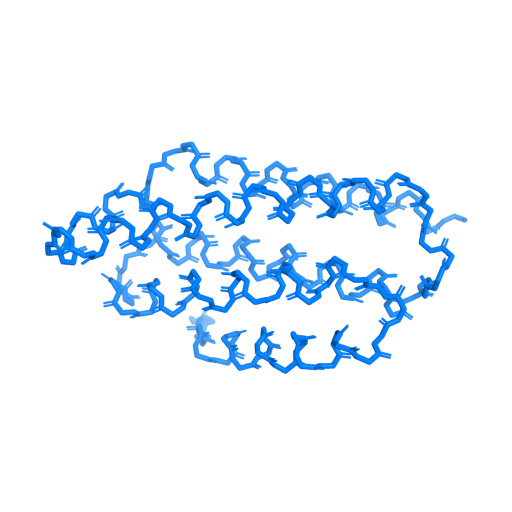
ATOM 821 C CA . LYS A 1 110 ? -14.638 0.339 15.504 1.00 75.06 110 LYS A CA 1
ATOM 822 C C . LYS A 1 110 ? -15.088 0.108 14.054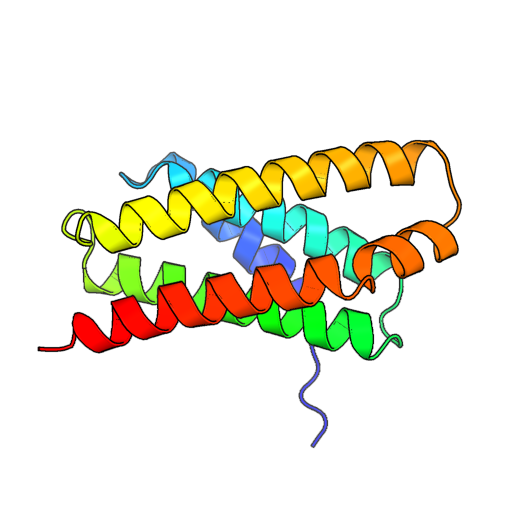 1.00 75.06 110 LYS A C 1
ATOM 824 O O . LYS A 1 110 ? -14.908 -0.991 13.526 1.00 75.06 110 LYS A O 1
ATOM 829 N N . SER A 1 111 ? -15.652 1.122 13.403 1.00 80.69 111 SER A N 1
ATOM 830 C CA . SER A 1 111 ? -16.110 1.034 12.011 1.00 80.69 111 SER A CA 1
ATOM 831 C C . SER A 1 111 ? -14.946 1.010 11.024 1.00 80.69 111 SER A C 1
ATOM 833 O O . SER A 1 111 ? -14.994 0.272 10.042 1.00 80.69 111 SER A O 1
ATOM 835 N N . ILE A 1 112 ? -13.872 1.743 11.326 1.00 81.94 112 ILE A N 1
ATOM 836 C CA . ILE A 1 112 ? -12.626 1.736 10.550 1.00 81.94 112 ILE A CA 1
ATOM 837 C C . ILE A 1 112 ? -11.969 0.356 10.621 1.00 81.94 112 ILE A C 1
ATOM 839 O O . ILE A 1 112 ? -11.634 -0.224 9.588 1.00 81.94 112 ILE A O 1
ATOM 843 N N . THR A 1 113 ? -11.857 -0.213 11.825 1.00 84.00 113 THR A N 1
ATOM 844 C CA . THR A 1 113 ? -11.334 -1.571 12.013 1.00 84.00 113 THR A CA 1
ATOM 845 C C . THR A 1 113 ? -12.148 -2.587 11.220 1.00 84.00 113 THR A C 1
ATOM 847 O O . THR A 1 113 ? -11.575 -3.399 10.497 1.00 84.00 113 THR A O 1
ATOM 850 N N . ARG A 1 114 ? -13.486 -2.532 11.283 1.00 85.19 114 ARG A N 1
ATOM 851 C CA . ARG A 1 114 ? -14.351 -3.437 10.508 1.00 85.19 114 ARG A CA 1
ATOM 852 C C . ARG A 1 114 ? -14.143 -3.292 9.000 1.00 85.19 114 ARG A C 1
ATOM 854 O O . ARG A 1 114 ? -14.149 -4.299 8.302 1.00 85.19 114 ARG A O 1
ATOM 861 N N . PHE A 1 115 ? -13.978 -2.069 8.507 1.00 86.06 115 PHE A N 1
ATOM 862 C CA . PHE A 1 115 ? -13.740 -1.802 7.091 1.00 86.06 115 PHE A CA 1
ATOM 863 C C . PHE A 1 115 ? -12.405 -2.400 6.613 1.00 86.06 115 PHE A C 1
ATOM 865 O O . PHE A 1 115 ? -12.370 -3.159 5.642 1.00 86.06 115 PHE A O 1
ATOM 872 N N . LEU A 1 116 ? -11.316 -2.124 7.335 1.00 85.62 116 LEU A N 1
ATOM 873 C CA . LEU A 1 116 ? -9.974 -2.604 6.988 1.00 85.62 116 LEU A CA 1
ATOM 874 C C . LEU A 1 116 ? -9.821 -4.120 7.133 1.00 85.62 116 LEU A C 1
ATOM 876 O O . LEU A 1 116 ? -9.114 -4.742 6.350 1.00 85.62 116 LEU A O 1
ATOM 880 N N . THR A 1 117 ? -10.516 -4.725 8.095 1.00 85.88 117 THR A N 1
ATOM 881 C CA . THR A 1 117 ? -10.504 -6.183 8.307 1.00 85.88 117 THR A CA 1
ATOM 882 C C . THR A 1 117 ? -11.458 -6.944 7.384 1.00 85.88 117 THR A C 1
ATOM 884 O O . THR A 1 117 ? -11.640 -8.155 7.533 1.00 85.88 117 THR A O 1
ATOM 887 N N . THR A 1 118 ? -12.080 -6.279 6.403 1.00 88.00 118 THR A N 1
ATOM 888 C CA . THR A 1 118 ? -12.848 -7.003 5.389 1.00 88.00 118 THR A CA 1
ATOM 889 C C . THR A 1 118 ? -11.926 -7.904 4.572 1.00 88.00 118 THR A C 1
ATOM 891 O O . THR A 1 118 ? -10.878 -7.484 4.084 1.00 88.00 118 THR A O 1
ATOM 894 N N . LYS A 1 119 ? -12.364 -9.148 4.328 1.00 86.19 119 LYS A N 1
ATOM 895 C CA . LYS A 1 119 ? -11.616 -10.102 3.490 1.00 86.19 119 LYS A CA 1
ATOM 896 C C . LYS A 1 119 ? -11.245 -9.525 2.123 1.00 86.19 119 LYS A C 1
ATOM 898 O O . LYS A 1 119 ? -10.195 -9.860 1.593 1.00 86.19 119 LYS A O 1
ATOM 903 N N . LYS A 1 120 ? -12.091 -8.654 1.563 1.00 89.44 120 LYS A N 1
ATOM 904 C CA . LYS A 1 120 ? -11.846 -7.986 0.281 1.00 89.44 120 LYS A CA 1
ATOM 905 C C . LYS A 1 120 ? -10.530 -7.201 0.294 1.00 89.44 120 LYS A C 1
ATOM 907 O O . LYS A 1 120 ? -9.774 -7.311 -0.665 1.00 89.44 120 LYS A O 1
ATOM 912 N N . VAL A 1 121 ? -10.254 -6.452 1.366 1.00 89.81 121 VAL A N 1
ATOM 913 C CA . VAL A 1 121 ? -9.050 -5.617 1.469 1.00 89.81 121 VAL A CA 1
ATOM 914 C C . VAL A 1 121 ? -7.797 -6.482 1.564 1.00 89.81 121 VAL A C 1
ATOM 916 O O . VAL A 1 121 ? -6.892 -6.317 0.746 1.00 89.81 121 VAL A O 1
ATOM 919 N N . SER A 1 122 ? -7.769 -7.445 2.488 1.00 89.62 122 SER A N 1
ATOM 920 C CA . SER A 1 122 ? -6.609 -8.326 2.670 1.00 89.62 122 SER A CA 1
ATOM 921 C C . SER A 1 122 ? -6.316 -9.167 1.425 1.00 89.62 122 SER A C 1
ATOM 923 O O . SER A 1 122 ? -5.178 -9.194 0.967 1.00 89.62 122 SER A O 1
ATOM 925 N N . VAL A 1 123 ? -7.342 -9.773 0.809 1.00 92.50 123 VAL A N 1
ATOM 926 C CA . VAL A 1 123 ? -7.183 -10.586 -0.413 1.00 92.50 123 VAL A CA 1
ATOM 927 C C . VAL A 1 123 ? -6.642 -9.756 -1.575 1.00 92.50 123 VAL A C 1
ATOM 929 O O . VAL A 1 123 ? -5.783 -10.230 -2.317 1.00 92.50 123 VAL A O 1
ATOM 932 N N . ALA A 1 124 ? -7.116 -8.519 -1.744 1.00 94.06 124 ALA A N 1
ATOM 933 C CA . ALA A 1 124 ? -6.620 -7.650 -2.803 1.00 94.06 124 ALA A CA 1
ATOM 934 C C . ALA A 1 124 ? -5.139 -7.297 -2.597 1.00 94.06 124 ALA A C 1
ATOM 936 O O . ALA A 1 124 ? -4.345 -7.462 -3.523 1.00 94.06 124 ALA A O 1
ATOM 937 N N . ILE A 1 125 ? -4.751 -6.869 -1.389 1.00 93.44 125 ILE A N 1
ATOM 938 C CA . ILE A 1 125 ? -3.353 -6.532 -1.074 1.00 93.44 125 ILE A CA 1
ATOM 939 C C . ILE A 1 125 ? -2.439 -7.752 -1.231 1.00 93.44 125 ILE A C 1
ATOM 941 O O . ILE A 1 125 ? -1.394 -7.644 -1.872 1.00 93.44 125 ILE A O 1
ATOM 945 N N . ASP A 1 126 ? -2.845 -8.925 -0.739 1.00 94.06 126 ASP A N 1
ATOM 946 C CA . ASP A 1 126 ? -2.086 -10.166 -0.929 1.00 94.06 126 ASP A CA 1
ATOM 947 C C . ASP A 1 126 ? -1.940 -10.540 -2.410 1.00 94.06 126 ASP A C 1
ATOM 949 O O . ASP A 1 126 ? -0.866 -10.967 -2.837 1.00 94.06 126 ASP A O 1
ATOM 953 N N . GLY A 1 127 ? -2.983 -10.325 -3.215 1.00 94.50 127 GLY A N 1
ATOM 954 C CA . GLY A 1 127 ? -2.928 -10.523 -4.661 1.00 94.50 127 GLY A CA 1
ATOM 955 C C . GLY A 1 127 ? -1.914 -9.599 -5.341 1.00 94.50 127 GLY A C 1
ATOM 956 O O . GLY A 1 127 ? -1.136 -10.048 -6.186 1.00 94.50 127 GLY A O 1
ATOM 957 N N . TYR A 1 128 ? -1.857 -8.322 -4.950 1.00 94.38 128 TYR A N 1
ATOM 958 C CA . TYR A 1 128 ? -0.834 -7.402 -5.453 1.00 94.38 128 TYR A CA 1
ATOM 959 C C . TYR A 1 128 ? 0.567 -7.802 -5.000 1.00 94.38 128 TYR A C 1
ATOM 961 O O . TYR A 1 128 ? 1.455 -7.860 -5.850 1.00 94.38 128 TYR A O 1
ATOM 969 N N . LYS A 1 129 ? 0.753 -8.156 -3.721 1.00 94.19 129 LYS A N 1
ATOM 970 C CA . LYS A 1 129 ? 2.015 -8.684 -3.178 1.00 94.19 129 LYS A CA 1
ATOM 971 C C . LYS A 1 129 ? 2.536 -9.853 -4.015 1.00 94.19 129 LYS A C 1
ATOM 973 O O . LYS A 1 129 ? 3.696 -9.855 -4.418 1.00 94.19 129 LYS A O 1
ATOM 978 N N . GLN A 1 130 ? 1.673 -10.823 -4.320 1.00 93.44 130 GLN A N 1
ATOM 979 C CA . GLN A 1 130 ? 2.023 -11.971 -5.159 1.00 93.44 130 GLN A CA 1
ATOM 980 C C . GLN A 1 130 ? 2.387 -11.551 -6.586 1.00 93.44 130 GLN A C 1
ATOM 982 O O . GLN A 1 130 ? 3.412 -11.988 -7.104 1.00 93.44 130 GLN A O 1
ATOM 987 N N . ARG A 1 131 ? 1.597 -10.673 -7.219 1.00 90.81 131 ARG A N 1
ATOM 988 C CA . ARG A 1 131 ? 1.876 -10.180 -8.580 1.00 90.81 131 ARG A CA 1
ATOM 989 C C . ARG A 1 131 ? 3.226 -9.466 -8.660 1.00 90.81 131 ARG A C 1
ATOM 991 O O . ARG A 1 131 ? 4.011 -9.788 -9.549 1.00 90.81 131 ARG A O 1
ATOM 998 N N . VAL A 1 132 ? 3.524 -8.545 -7.736 1.00 88.50 132 VAL A N 1
ATOM 999 C CA . VAL A 1 132 ? 4.823 -7.846 -7.727 1.00 88.50 132 VAL A CA 1
ATOM 1000 C C . VAL A 1 132 ? 5.975 -8.801 -7.416 1.00 88.50 132 VAL A C 1
ATOM 1002 O O . VAL A 1 132 ? 7.021 -8.705 -8.052 1.00 88.50 132 VAL A O 1
ATOM 1005 N N . SER A 1 133 ? 5.772 -9.772 -6.517 1.00 87.81 133 SER A N 1
ATOM 1006 C CA . SER A 1 133 ? 6.783 -10.784 -6.193 1.00 87.81 133 SER A CA 1
ATOM 1007 C C . SER A 1 133 ? 7.110 -11.669 -7.393 1.00 87.81 133 SER A C 1
ATOM 1009 O O . SER A 1 133 ? 8.280 -11.853 -7.709 1.00 87.81 133 SER A O 1
ATOM 1011 N N . ASN A 1 134 ? 6.094 -12.192 -8.083 1.00 87.12 134 ASN A N 1
ATOM 1012 C CA . ASN A 1 134 ? 6.281 -13.075 -9.235 1.00 87.12 134 ASN A CA 1
ATOM 1013 C C . ASN A 1 134 ? 7.038 -12.364 -10.356 1.00 87.12 134 ASN A C 1
ATOM 1015 O O . ASN A 1 134 ? 7.940 -12.930 -10.964 1.00 87.12 134 ASN A O 1
ATOM 1019 N N . ILE A 1 135 ? 6.694 -11.100 -10.602 1.00 82.44 135 ILE A N 1
ATOM 1020 C CA . ILE A 1 135 ? 7.377 -10.283 -11.598 1.00 82.44 135 ILE A CA 1
ATOM 1021 C C . ILE A 1 135 ? 8.840 -10.052 -11.194 1.00 82.44 135 ILE A C 1
ATOM 1023 O O . ILE A 1 135 ? 9.720 -10.248 -12.025 1.00 82.44 135 ILE A O 1
ATOM 1027 N N . LYS A 1 136 ? 9.114 -9.717 -9.924 1.00 78.75 136 LYS A N 1
ATOM 1028 C CA . LYS A 1 136 ? 10.486 -9.574 -9.412 1.00 78.75 136 LYS A CA 1
ATOM 1029 C C . LYS A 1 136 ? 11.302 -10.856 -9.610 1.00 78.75 136 LYS A C 1
ATOM 1031 O O . LYS A 1 136 ? 12.427 -10.783 -10.088 1.00 78.75 136 LYS A O 1
ATOM 1036 N N . THR A 1 137 ? 10.748 -12.025 -9.281 1.00 79.12 137 THR A N 1
ATOM 1037 C CA . THR A 1 137 ? 11.435 -13.315 -9.469 1.00 79.12 137 THR A CA 1
ATOM 1038 C C . THR A 1 137 ? 11.704 -13.617 -10.944 1.00 79.12 137 THR A C 1
ATOM 1040 O O . THR A 1 137 ? 12.768 -14.131 -11.269 1.00 79.12 137 THR A O 1
ATOM 1043 N N . ASN A 1 138 ? 10.788 -13.249 -11.841 1.00 67.94 138 ASN A N 1
ATOM 1044 C CA . ASN A 1 138 ? 10.957 -13.450 -13.281 1.00 67.94 138 ASN A CA 1
ATOM 1045 C C . ASN A 1 138 ? 11.986 -12.498 -13.926 1.00 67.94 138 ASN A C 1
ATOM 1047 O O . ASN A 1 138 ? 12.418 -12.775 -15.040 1.00 67.94 138 ASN A O 1
ATOM 1051 N N . TYR A 1 139 ? 12.394 -11.412 -13.254 1.00 60.25 139 TYR A N 1
ATOM 1052 C CA . TYR A 1 139 ? 13.496 -10.536 -13.691 1.00 60.25 139 TYR A CA 1
ATOM 1053 C C . TYR A 1 139 ? 14.883 -10.977 -13.205 1.00 60.25 139 TYR A C 1
ATOM 1055 O O . TYR A 1 139 ? 15.874 -10.360 -13.584 1.00 60.25 139 TYR A O 1
ATOM 1063 N N . LEU A 1 140 ? 14.984 -12.016 -12.369 1.00 52.53 140 LEU A N 1
ATOM 1064 C CA . LEU A 1 140 ? 16.271 -12.541 -11.891 1.00 52.53 140 LEU A CA 1
ATOM 1065 C C . LEU A 1 140 ? 16.948 -13.502 -12.894 1.00 52.53 140 LEU A C 1
ATOM 1067 O O . LEU A 1 140 ? 17.730 -14.355 -12.475 1.00 52.53 140 LEU A O 1
ATOM 1071 N N . PHE A 1 141 ? 16.665 -13.365 -14.194 1.00 41.66 141 PHE A N 1
ATOM 1072 C CA . PHE A 1 141 ? 17.278 -14.143 -15.276 1.00 41.66 141 PHE A CA 1
ATOM 1073 C C . PHE A 1 141 ? 17.986 -13.239 -16.282 1.00 41.66 141 PHE A C 1
ATOM 1075 O O . PHE A 1 141 ? 17.341 -12.281 -16.765 1.00 41.66 141 PHE A O 1
#

Sequence (141 aa):
MSGDSNIGAWIQLAKLTAAAGEMAPFPYIKGIAGCIATILEVIELAGKNNENLQDLAESIRMTMRIITETVDAHGGTSATHFRGVCEDLQKYLEGLTTELNVTRLNLESKSITRFLTTKKVSVAIDGYKQRVSNIKTNYLF

pLDDT: mean 83.82, std 12.49, range [35.0, 96.12]